Protein AF-C5XTA3-F1 (afdb_monomer_lite)

Organism: Sorghum bicolor (NCBI:txid4558)

Radius of gyration: 31.08 Å; chains: 1; bounding box: 64×62×89 Å

Structure (mmCIF, N/CA/C/O backbone):
data_AF-C5XTA3-F1
#
_entry.id   AF-C5XTA3-F1
#
loop_
_atom_site.group_PDB
_atom_site.id
_atom_site.type_symbol
_atom_site.label_atom_id
_atom_site.label_alt_id
_atom_site.label_comp_id
_atom_site.label_asym_id
_atom_site.label_entity_id
_atom_site.label_seq_id
_atom_site.pdbx_PDB_ins_code
_atom_site.Cartn_x
_atom_site.Cartn_y
_atom_site.Cartn_z
_atom_site.occupancy
_atom_site.B_iso_or_equiv
_atom_site.auth_seq_id
_atom_site.auth_comp_id
_atom_site.auth_asym_id
_atom_site.auth_atom_id
_atom_site.pdbx_PDB_model_num
ATOM 1 N N . MET A 1 1 ? 11.316 -12.758 23.879 1.00 45.53 1 MET A N 1
ATOM 2 C CA . MET A 1 1 ? 10.378 -11.972 23.052 1.00 45.53 1 MET A CA 1
ATOM 3 C C . MET A 1 1 ? 11.158 -11.490 21.841 1.00 45.53 1 MET A C 1
ATOM 5 O O . MET A 1 1 ? 12.088 -10.719 22.024 1.00 45.53 1 MET A O 1
ATOM 9 N N . PHE A 1 2 ? 10.892 -12.037 20.654 1.00 36.47 2 PHE A N 1
ATOM 10 C CA . PHE A 1 2 ? 11.588 -11.637 19.428 1.00 36.47 2 PHE A CA 1
ATOM 11 C C . PHE A 1 2 ? 10.936 -10.369 18.879 1.00 36.47 2 PHE A C 1
ATOM 13 O O . PHE A 1 2 ? 9.713 -10.314 18.766 1.00 36.47 2 PHE A O 1
ATOM 20 N N . ILE A 1 3 ? 11.737 -9.354 18.561 1.00 43.62 3 ILE A N 1
ATOM 21 C CA . ILE A 1 3 ? 11.262 -8.173 17.838 1.00 43.62 3 ILE A CA 1
ATOM 22 C C . ILE A 1 3 ? 11.375 -8.519 16.354 1.00 43.62 3 ILE A C 1
ATOM 24 O O . ILE A 1 3 ? 12.448 -8.419 15.765 1.00 43.62 3 ILE A O 1
ATOM 28 N N . LEU A 1 4 ? 10.278 -8.996 15.768 1.00 51.94 4 LEU A N 1
ATOM 29 C CA . LEU A 1 4 ? 10.163 -9.123 14.320 1.00 51.94 4 LEU A CA 1
ATOM 30 C C . LEU A 1 4 ? 9.894 -7.722 13.776 1.00 51.94 4 LEU A C 1
ATOM 32 O O . LEU A 1 4 ? 8.769 -7.232 13.846 1.00 51.94 4 LEU A O 1
ATOM 36 N N . ARG A 1 5 ? 10.932 -7.051 13.272 1.00 59.12 5 ARG A N 1
ATOM 37 C CA . ARG A 1 5 ? 10.724 -5.881 12.419 1.00 59.12 5 ARG A CA 1
ATOM 38 C C . ARG A 1 5 ? 10.168 -6.415 11.102 1.00 59.12 5 ARG A C 1
ATOM 40 O O . ARG A 1 5 ? 10.913 -6.980 10.306 1.00 59.12 5 ARG A O 1
ATOM 47 N N . LEU A 1 6 ? 8.851 -6.342 10.939 1.00 69.62 6 LEU A N 1
ATOM 48 C CA . LEU A 1 6 ? 8.202 -6.735 9.695 1.00 69.62 6 LEU A CA 1
ATOM 49 C C . LEU A 1 6 ? 8.644 -5.748 8.613 1.00 69.62 6 LEU A C 1
ATOM 51 O O . LEU A 1 6 ? 8.506 -4.540 8.776 1.00 69.62 6 LEU A O 1
ATOM 55 N N . SER A 1 7 ? 9.244 -6.275 7.552 1.00 83.31 7 SER A N 1
ATOM 56 C CA . SER A 1 7 ? 9.557 -5.514 6.345 1.00 83.31 7 SER A CA 1
ATOM 57 C C . SER A 1 7 ? 8.244 -5.128 5.663 1.00 83.31 7 SER A C 1
ATOM 59 O O . SER A 1 7 ? 7.376 -5.987 5.468 1.00 83.31 7 SER A O 1
ATOM 61 N N . TYR A 1 8 ? 8.096 -3.862 5.279 1.00 87.25 8 TYR A N 1
ATOM 62 C CA . TYR A 1 8 ? 6.957 -3.387 4.499 1.00 87.25 8 TYR A CA 1
ATOM 63 C C . TYR A 1 8 ? 6.871 -4.114 3.164 1.00 87.25 8 TYR A C 1
ATOM 65 O O . TYR A 1 8 ? 5.770 -4.392 2.706 1.00 87.25 8 TYR A O 1
ATOM 73 N N . LEU A 1 9 ? 7.998 -4.520 2.578 1.00 89.38 9 LEU A N 1
ATOM 74 C CA . LEU A 1 9 ? 7.993 -5.354 1.378 1.00 89.38 9 LEU A CA 1
ATOM 75 C C . LEU A 1 9 ? 7.303 -6.706 1.636 1.00 89.38 9 LEU A C 1
ATOM 77 O O . LEU A 1 9 ? 6.449 -7.142 0.866 1.00 89.38 9 LEU A O 1
ATOM 81 N N . SER A 1 10 ? 7.618 -7.349 2.763 1.00 88.94 10 SER A N 1
ATOM 82 C CA . SER A 1 10 ? 6.975 -8.612 3.161 1.00 88.94 10 SER A CA 1
ATOM 83 C C . SER A 1 10 ? 5.481 -8.423 3.440 1.00 88.94 10 SER A C 1
ATOM 85 O O . SER A 1 10 ? 4.652 -9.230 3.010 1.00 88.94 10 SER A O 1
ATOM 87 N N . THR A 1 11 ? 5.125 -7.333 4.122 1.00 89.88 11 THR A N 1
ATOM 88 C CA . THR A 1 11 ? 3.730 -6.954 4.372 1.00 89.88 11 THR A CA 1
ATOM 89 C C . THR A 1 11 ? 2.986 -6.692 3.065 1.00 89.88 11 THR A C 1
ATOM 91 O O . THR A 1 11 ?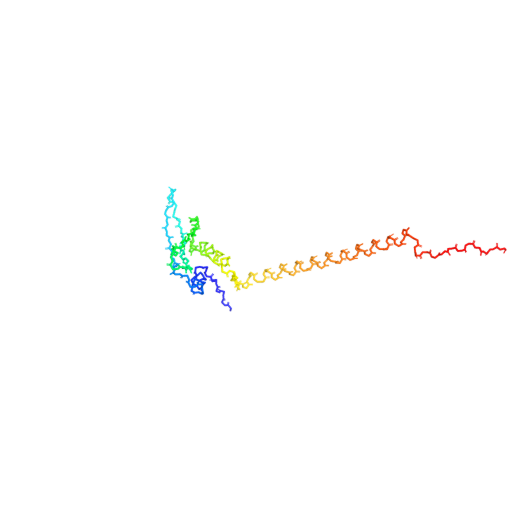 1.862 -7.166 2.903 1.00 89.88 11 THR A O 1
ATOM 94 N N . LEU A 1 12 ? 3.613 -6.015 2.101 1.00 92.94 12 LEU A N 1
ATOM 95 C CA . LEU A 1 12 ? 3.026 -5.726 0.799 1.00 92.94 12 LEU A CA 1
ATOM 96 C C . LEU A 1 12 ? 2.688 -7.015 0.050 1.00 92.94 12 LEU A C 1
ATOM 98 O O . LEU A 1 12 ? 1.577 -7.125 -0.458 1.00 92.94 12 LEU A O 1
ATOM 102 N N . TYR A 1 13 ? 3.576 -8.013 0.027 1.00 93.06 13 TYR A N 1
ATOM 103 C CA . TYR A 1 13 ? 3.263 -9.301 -0.603 1.00 93.06 13 TYR A CA 1
ATOM 104 C C . TYR A 1 13 ? 2.067 -10.001 0.059 1.00 93.06 13 TYR A C 1
ATOM 106 O O . TYR A 1 13 ? 1.208 -10.553 -0.632 1.00 93.06 13 TYR A O 1
ATOM 114 N N . ALA A 1 14 ? 1.960 -9.943 1.389 1.00 91.44 14 ALA A N 1
ATOM 115 C CA . ALA A 1 14 ? 0.814 -10.504 2.104 1.00 91.44 14 ALA A CA 1
ATOM 116 C C . ALA A 1 14 ? -0.496 -9.762 1.779 1.00 91.44 14 ALA A C 1
ATOM 118 O O . ALA A 1 14 ? -1.547 -10.389 1.616 1.00 91.44 14 ALA A O 1
ATOM 119 N N . VAL A 1 15 ? -0.437 -8.435 1.663 1.00 91.44 15 VAL A N 1
ATOM 120 C CA . VAL A 1 15 ? -1.569 -7.592 1.258 1.00 91.44 15 VAL A CA 1
ATOM 121 C C . VAL A 1 15 ? -1.971 -7.888 -0.179 1.00 91.44 15 VAL A C 1
ATOM 123 O O . VAL A 1 15 ? -3.145 -8.125 -0.444 1.00 91.44 15 VAL A O 1
ATOM 126 N N . ALA A 1 16 ? -1.004 -7.933 -1.091 1.00 93.81 16 ALA A N 1
ATOM 127 C CA . ALA A 1 16 ? -1.215 -8.214 -2.501 1.00 93.81 16 ALA A CA 1
ATOM 128 C C . ALA A 1 16 ? -1.913 -9.561 -2.705 1.00 93.81 16 ALA A C 1
ATOM 130 O O . ALA A 1 16 ? -2.895 -9.643 -3.441 1.00 93.81 16 ALA A O 1
ATOM 131 N N . TYR A 1 17 ? -1.480 -10.586 -1.966 1.00 93.19 17 TYR A N 1
ATOM 132 C CA . TYR A 1 17 ? -2.132 -11.891 -1.956 1.00 93.19 17 TYR A CA 1
ATOM 133 C C . TYR A 1 17 ? -3.599 -11.813 -1.500 1.00 93.19 17 TYR A C 1
ATOM 135 O O . TYR A 1 17 ? -4.475 -12.387 -2.146 1.00 93.19 17 TYR A O 1
ATOM 143 N N . ARG A 1 18 ? -3.894 -11.074 -0.420 1.00 92.06 18 ARG A N 1
ATOM 144 C CA . ARG A 1 18 ? -5.267 -10.917 0.105 1.00 92.06 18 ARG A CA 1
ATOM 145 C C . ARG A 1 18 ? -6.175 -10.085 -0.796 1.00 92.06 18 ARG A C 1
ATOM 147 O O . ARG A 1 18 ? -7.365 -10.365 -0.880 1.00 92.06 18 ARG A O 1
ATOM 154 N N . CYS A 1 19 ? -5.625 -9.067 -1.445 1.00 91.19 19 CYS A N 1
ATOM 155 C CA . CYS A 1 19 ? -6.343 -8.200 -2.375 1.00 91.19 19 CYS A CA 1
ATOM 156 C C . CYS A 1 19 ? -6.400 -8.779 -3.798 1.00 91.19 19 CYS A C 1
ATOM 158 O O . CYS A 1 19 ? -6.920 -8.117 -4.692 1.00 91.19 19 CYS A O 1
ATOM 160 N N . HIS A 1 20 ? -5.870 -9.991 -4.014 1.00 93.00 20 HIS A N 1
ATOM 161 C CA . HIS A 1 20 ? -5.778 -10.645 -5.321 1.00 93.00 20 HIS A CA 1
ATOM 162 C C . HIS A 1 20 ? -5.104 -9.778 -6.392 1.00 93.00 20 HIS A C 1
ATOM 164 O O . HIS A 1 20 ? -5.511 -9.797 -7.550 1.00 93.00 20 HIS A O 1
ATOM 170 N N . ILE A 1 21 ? -4.083 -9.013 -6.002 1.00 94.50 21 ILE A N 1
ATOM 171 C CA . ILE A 1 21 ? -3.324 -8.136 -6.895 1.00 94.50 21 ILE A CA 1
ATOM 172 C C . ILE A 1 21 ? -2.563 -9.002 -7.916 1.00 94.50 21 ILE A C 1
ATOM 174 O O . ILE A 1 21 ? -1.739 -9.820 -7.501 1.00 94.50 21 ILE A O 1
ATOM 178 N N . PRO A 1 22 ? -2.822 -8.848 -9.231 1.00 93.12 22 PRO A N 1
ATOM 179 C CA . PRO A 1 22 ? -2.192 -9.659 -10.274 1.00 93.12 22 PRO A CA 1
ATOM 180 C C . PRO A 1 22 ? -0.668 -9.561 -10.337 1.00 93.12 22 PRO A C 1
ATOM 182 O O . PRO A 1 22 ? -0.006 -10.555 -10.630 1.00 93.12 22 PRO A O 1
ATOM 185 N N . LEU A 1 23 ? -0.115 -8.373 -10.081 1.00 94.75 23 LEU A N 1
ATOM 186 C CA . LEU A 1 23 ? 1.317 -8.114 -10.190 1.00 94.75 23 LEU A CA 1
ATOM 187 C C . LEU A 1 23 ? 1.792 -7.226 -9.047 1.00 94.75 23 LEU A C 1
ATOM 189 O O . LEU A 1 23 ? 1.210 -6.174 -8.789 1.00 94.75 23 LEU A O 1
ATOM 193 N N . VAL A 1 24 ? 2.891 -7.647 -8.428 1.00 96.12 24 VAL A N 1
ATOM 194 C CA . VAL A 1 24 ? 3.775 -6.801 -7.629 1.00 96.12 24 VAL A CA 1
ATOM 195 C C . VAL A 1 24 ? 5.192 -7.087 -8.107 1.00 96.12 24 VAL A C 1
ATOM 197 O O . VAL A 1 24 ? 5.680 -8.207 -7.941 1.00 96.12 24 VAL A O 1
ATOM 200 N N . SER A 1 25 ? 5.828 -6.103 -8.731 1.00 94.88 25 SER A N 1
ATOM 201 C CA . SER A 1 25 ? 7.196 -6.180 -9.245 1.00 94.88 25 SER A CA 1
ATOM 202 C C . SER A 1 25 ? 8.069 -5.135 -8.568 1.00 94.88 25 SER A C 1
ATOM 204 O O . SER A 1 25 ? 7.643 -4.016 -8.294 1.00 94.88 25 SER A O 1
ATOM 206 N N . ILE A 1 26 ? 9.313 -5.517 -8.302 1.00 94.00 26 ILE A N 1
ATOM 207 C CA . ILE A 1 26 ? 10.368 -4.585 -7.919 1.00 94.00 26 ILE A CA 1
ATOM 208 C C . ILE A 1 26 ? 10.963 -4.025 -9.208 1.00 94.00 26 ILE A C 1
ATOM 210 O O . ILE A 1 26 ? 11.222 -4.789 -10.143 1.00 94.00 26 ILE A O 1
ATOM 214 N N . VAL A 1 27 ? 11.147 -2.711 -9.260 1.00 93.12 27 VAL A N 1
ATOM 215 C CA . VAL A 1 27 ? 11.627 -2.002 -10.446 1.00 93.12 27 VAL A CA 1
ATOM 216 C C . VAL A 1 27 ? 12.736 -1.048 -10.036 1.00 93.12 27 VAL A C 1
ATOM 218 O O . VAL A 1 27 ? 12.613 -0.361 -9.028 1.00 93.12 27 VAL A O 1
ATOM 221 N N . ASP A 1 28 ? 13.784 -0.990 -10.848 1.00 91.44 28 ASP A N 1
ATOM 222 C CA . ASP A 1 28 ? 14.864 -0.021 -10.718 1.00 91.44 28 ASP A CA 1
ATOM 223 C C . ASP A 1 28 ? 14.898 0.863 -11.963 1.00 91.44 28 ASP A C 1
ATOM 2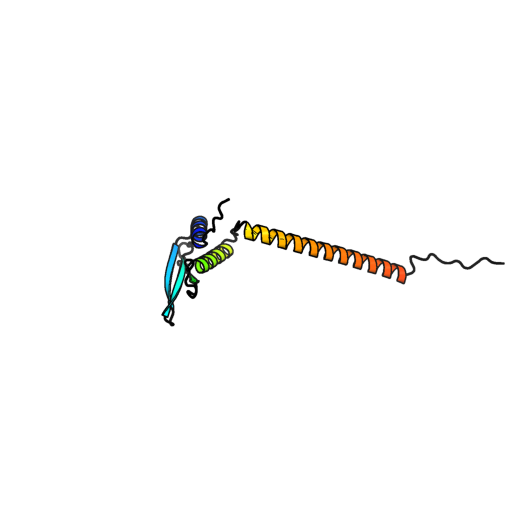25 O O . ASP A 1 28 ? 14.821 0.366 -13.091 1.00 91.44 28 ASP A O 1
ATOM 229 N N . GLU A 1 29 ? 15.027 2.171 -11.767 1.00 90.56 29 GLU A N 1
ATOM 230 C CA . GLU A 1 29 ? 15.111 3.147 -12.853 1.00 90.56 29 GLU A CA 1
ATOM 231 C C . GLU A 1 29 ? 16.175 4.198 -12.535 1.00 90.56 29 GLU A C 1
ATOM 233 O O . GLU A 1 29 ? 16.367 4.571 -11.385 1.00 90.56 29 GLU A O 1
ATOM 238 N N . PHE A 1 30 ? 16.895 4.682 -13.546 1.00 88.00 30 PHE A N 1
ATOM 239 C CA . PHE A 1 30 ? 17.795 5.820 -13.371 1.00 88.00 30 PHE A CA 1
ATOM 240 C C . PHE A 1 30 ? 17.046 7.110 -13.684 1.00 88.00 30 PHE A C 1
ATOM 242 O O . PHE A 1 30 ? 16.526 7.263 -14.788 1.00 88.00 30 PHE A O 1
ATOM 249 N N . ASP A 1 31 ? 17.035 8.047 -12.739 1.00 86.06 31 ASP A N 1
ATOM 250 C CA . ASP A 1 31 ? 16.532 9.395 -12.993 1.00 86.06 31 ASP A CA 1
ATOM 251 C C . ASP A 1 31 ? 17.481 10.168 -13.928 1.00 86.06 31 ASP A C 1
ATOM 253 O O . ASP A 1 31 ? 18.635 9.789 -14.148 1.00 86.06 31 ASP A O 1
ATOM 257 N N . HIS A 1 32 ? 17.010 11.298 -14.447 1.00 85.56 32 HIS A N 1
ATOM 258 C CA . HIS A 1 32 ? 17.724 12.184 -15.367 1.00 85.56 32 HIS A CA 1
ATOM 259 C C . HIS A 1 32 ? 19.078 12.654 -14.815 1.00 85.56 32 HIS A C 1
ATOM 261 O O . HIS A 1 32 ? 20.024 12.842 -15.580 1.00 85.56 32 HIS A O 1
ATOM 267 N N . ASP A 1 33 ? 19.184 12.782 -13.491 1.00 86.62 33 ASP A N 1
ATOM 268 C CA . ASP A 1 33 ? 20.407 13.173 -12.784 1.00 86.62 33 ASP A CA 1
ATOM 269 C C . ASP A 1 33 ? 21.376 11.993 -12.547 1.00 86.62 33 ASP A C 1
ATOM 271 O O . ASP A 1 33 ? 22.406 12.144 -11.890 1.00 86.62 33 ASP A O 1
ATOM 275 N N . GLY A 1 34 ? 21.056 10.798 -13.057 1.00 83.75 34 GLY A N 1
ATOM 276 C CA . GLY A 1 34 ? 21.842 9.574 -12.877 1.00 83.75 34 GLY A CA 1
ATOM 277 C C . GLY A 1 34 ? 21.663 8.910 -11.509 1.00 83.75 34 GLY A C 1
ATOM 278 O O . GLY A 1 34 ? 22.386 7.967 -11.187 1.00 83.75 34 GLY A O 1
ATOM 279 N N . THR A 1 35 ? 20.711 9.384 -10.701 1.00 85.50 35 THR A N 1
ATOM 280 C CA . THR A 1 35 ? 20.375 8.774 -9.410 1.00 85.50 35 THR A CA 1
ATOM 281 C C . THR A 1 35 ? 19.578 7.496 -9.644 1.00 85.50 35 THR A C 1
ATOM 283 O O . THR A 1 35 ? 18.592 7.512 -10.377 1.00 85.50 35 THR A O 1
ATOM 286 N N . LEU A 1 36 ? 19.990 6.393 -9.016 1.00 85.88 36 LEU A N 1
ATOM 287 C CA . LEU A 1 36 ? 19.231 5.146 -9.041 1.00 85.88 36 LEU A CA 1
ATOM 288 C C . LEU A 1 36 ? 17.990 5.279 -8.147 1.00 85.88 36 LEU A C 1
ATOM 290 O O . LEU A 1 36 ? 18.093 5.593 -6.958 1.00 85.88 36 LEU A O 1
ATOM 294 N N . LEU A 1 37 ? 16.822 5.062 -8.738 1.00 88.06 37 LEU A N 1
ATOM 295 C CA . LEU A 1 37 ? 15.528 5.006 -8.079 1.00 88.06 37 LEU A CA 1
ATOM 296 C C . LEU A 1 37 ? 15.122 3.551 -7.908 1.00 88.06 37 LEU A C 1
ATOM 298 O O . LEU A 1 37 ? 15.114 2.773 -8.861 1.00 88.06 37 LEU A O 1
ATOM 302 N N . HIS A 1 38 ? 14.733 3.225 -6.685 1.00 90.75 38 HIS A N 1
ATOM 303 C CA . HIS A 1 38 ? 14.213 1.919 -6.322 1.00 90.75 38 HIS A CA 1
ATOM 304 C C . HIS A 1 38 ? 12.704 2.026 -6.187 1.00 90.75 38 HIS A C 1
ATOM 306 O O . HIS A 1 38 ? 12.196 2.956 -5.557 1.00 90.75 38 HIS A O 1
ATOM 312 N N . GLY A 1 39 ? 11.963 1.108 -6.786 1.00 93.56 39 GLY A N 1
ATOM 313 C CA . GLY A 1 39 ? 10.522 1.239 -6.878 1.00 93.56 39 GLY A CA 1
ATOM 314 C C . GLY A 1 39 ? 9.768 -0.069 -6.876 1.00 93.56 39 GLY A C 1
ATOM 315 O O . GLY A 1 39 ? 10.321 -1.168 -6.943 1.00 93.56 39 GLY A O 1
ATOM 316 N N . ILE A 1 40 ? 8.457 0.084 -6.759 1.00 95.56 40 ILE A N 1
ATOM 317 C CA . ILE A 1 40 ? 7.497 -1.005 -6.800 1.00 95.56 40 ILE A CA 1
ATOM 318 C C . ILE A 1 40 ? 6.425 -0.655 -7.813 1.00 95.56 40 ILE A C 1
ATOM 320 O O . ILE A 1 40 ? 5.795 0.402 -7.741 1.00 95.56 40 ILE A O 1
ATOM 324 N N . GLU A 1 41 ? 6.200 -1.580 -8.729 1.00 96.88 41 GLU A N 1
ATOM 325 C CA . GLU A 1 41 ? 5.090 -1.567 -9.663 1.00 96.88 41 GLU A CA 1
ATOM 326 C C . GLU A 1 41 ? 4.016 -2.529 -9.152 1.00 96.88 41 GLU A C 1
ATOM 328 O O . GLU A 1 41 ? 4.297 -3.671 -8.780 1.00 96.88 41 GLU A O 1
ATOM 333 N N . ILE A 1 42 ? 2.768 -2.066 -9.137 1.00 96.81 42 ILE A N 1
ATOM 334 C CA . ILE A 1 42 ? 1.606 -2.921 -8.898 1.00 96.81 42 ILE A CA 1
ATOM 335 C C . ILE A 1 42 ? 0.640 -2.815 -10.069 1.00 96.81 42 ILE A C 1
ATOM 337 O O . ILE A 1 42 ? 0.402 -1.727 -10.593 1.00 96.81 42 ILE A O 1
ATOM 341 N N . GLU A 1 43 ? 0.028 -3.932 -10.440 1.00 96.12 43 GLU A N 1
ATOM 342 C CA . GLU A 1 43 ? -1.090 -3.962 -11.384 1.00 96.12 43 GLU A CA 1
ATOM 343 C C . GLU A 1 43 ? -2.359 -4.330 -10.625 1.00 96.12 43 GLU A C 1
ATOM 345 O O . GLU A 1 43 ? -2.363 -5.305 -9.880 1.00 96.12 43 GLU A O 1
ATOM 350 N N . LEU A 1 44 ? -3.434 -3.557 -10.782 1.00 93.88 44 LEU A N 1
ATOM 351 C CA . LEU A 1 44 ? -4.714 -3.847 -10.138 1.00 93.88 44 LEU A CA 1
ATOM 352 C C . LEU A 1 44 ? -5.530 -4.889 -10.918 1.00 93.88 44 LEU A C 1
ATOM 354 O O . LEU A 1 44 ? -5.450 -4.929 -12.148 1.00 93.88 44 LEU A O 1
ATOM 358 N N . PRO A 1 45 ? -6.403 -5.652 -10.233 1.00 90.81 45 PRO A N 1
ATOM 359 C CA . PRO A 1 45 ? -7.376 -6.508 -10.896 1.00 90.81 45 PRO A CA 1
ATOM 360 C C . PRO A 1 45 ? -8.252 -5.723 -11.882 1.00 90.81 45 PRO A C 1
ATOM 362 O O . PRO A 1 45 ? -8.678 -4.591 -11.607 1.00 90.81 45 PRO A O 1
ATOM 365 N N . LEU A 1 46 ? -8.560 -6.357 -13.013 1.00 89.94 46 LEU A N 1
ATOM 366 C CA . LEU A 1 46 ? -9.573 -5.873 -13.948 1.00 89.94 46 LEU A CA 1
ATOM 367 C C . LEU A 1 46 ? -10.947 -5.969 -13.278 1.00 89.94 46 LEU A C 1
ATOM 369 O O . LEU A 1 46 ? -11.301 -7.021 -12.744 1.00 89.94 46 LEU A O 1
ATOM 373 N N . LEU A 1 47 ? -11.719 -4.880 -13.297 1.00 85.12 47 LEU A N 1
ATOM 374 C CA . LEU A 1 47 ? -13.079 -4.884 -12.747 1.00 85.12 47 LEU A CA 1
ATOM 375 C C . LEU A 1 47 ? -14.091 -5.339 -13.800 1.00 85.12 47 LEU A C 1
ATOM 377 O O . LEU A 1 47 ? -15.083 -5.989 -13.470 1.00 85.12 47 LEU A O 1
ATOM 381 N N . PHE A 1 48 ? -13.815 -5.034 -15.069 1.00 85.06 48 PHE A N 1
ATOM 382 C CA . PHE A 1 48 ? -14.659 -5.391 -16.202 1.00 85.06 48 PHE A CA 1
ATOM 383 C C . PHE A 1 48 ? -13.862 -6.100 -17.301 1.00 85.06 48 PHE A C 1
ATOM 385 O O . PHE A 1 48 ? -12.658 -5.914 -17.448 1.00 85.06 48 PHE A O 1
ATOM 392 N N . HIS A 1 49 ? -14.548 -6.902 -18.120 1.00 75.62 49 HIS A N 1
ATOM 393 C CA . HIS A 1 49 ? -13.915 -7.730 -19.157 1.00 75.62 49 HIS A CA 1
ATOM 394 C C . HIS A 1 49 ? -13.169 -6.909 -20.236 1.00 75.62 49 HIS A C 1
ATOM 396 O O . HIS A 1 49 ? -12.239 -7.416 -20.857 1.00 75.62 49 HIS A O 1
ATOM 402 N N . ASN A 1 50 ? -13.552 -5.643 -20.437 1.00 80.56 50 ASN A N 1
ATOM 403 C CA . ASN A 1 50 ? -12.922 -4.725 -21.392 1.00 80.56 50 ASN A CA 1
ATOM 404 C C . ASN A 1 50 ? -12.070 -3.637 -20.715 1.00 80.56 50 ASN A C 1
ATOM 406 O O . ASN A 1 50 ? -11.705 -2.662 -21.374 1.00 80.56 50 ASN A O 1
ATOM 410 N N . ASP A 1 51 ? -11.775 -3.766 -19.419 1.00 86.19 51 ASP A N 1
ATOM 411 C CA . ASP A 1 51 ? -10.884 -2.819 -18.751 1.00 86.19 51 ASP A CA 1
ATOM 412 C C . ASP A 1 51 ? -9.438 -2.992 -19.217 1.00 86.19 51 ASP A C 1
ATOM 414 O O . ASP A 1 51 ? -8.974 -4.094 -19.520 1.00 86.19 51 ASP A O 1
ATOM 418 N N . MET A 1 52 ? -8.702 -1.883 -19.213 1.00 85.81 52 MET A N 1
ATOM 419 C CA . MET A 1 52 ? -7.252 -1.921 -19.349 1.00 85.81 52 MET A CA 1
ATOM 420 C C . MET A 1 52 ? -6.596 -2.185 -17.986 1.00 85.81 52 MET A C 1
ATOM 422 O O . MET A 1 52 ? -7.075 -1.665 -16.971 1.00 85.81 52 MET A O 1
ATOM 426 N N . PRO A 1 53 ? -5.480 -2.938 -17.944 1.00 87.81 53 PRO A N 1
ATOM 427 C CA . PRO A 1 53 ? -4.706 -3.115 -16.724 1.00 87.81 53 PRO A CA 1
ATOM 428 C C . PRO A 1 53 ? -4.264 -1.763 -16.165 1.00 87.81 53 PRO A C 1
ATOM 430 O O . PRO A 1 53 ? -3.687 -0.938 -16.876 1.00 87.81 53 PRO A O 1
ATOM 433 N N . ARG A 1 54 ? -4.549 -1.525 -14.883 1.00 92.31 54 ARG A N 1
ATOM 434 C CA . ARG A 1 54 ? -4.172 -0.281 -14.204 1.00 92.31 54 ARG A CA 1
ATOM 435 C C . ARG A 1 54 ? -2.908 -0.523 -13.405 1.00 92.31 54 ARG A C 1
ATOM 437 O O . ARG A 1 54 ? -2.950 -1.250 -12.413 1.00 92.31 54 ARG A O 1
ATOM 444 N N . ARG A 1 55 ? -1.815 0.093 -13.846 1.00 94.81 55 ARG A N 1
ATOM 445 C CA . ARG A 1 55 ? -0.503 -0.002 -13.209 1.00 94.81 55 ARG A CA 1
ATOM 446 C C . ARG A 1 55 ? -0.170 1.260 -12.439 1.00 94.81 55 ARG A C 1
ATOM 448 O O . ARG A 1 55 ? -0.440 2.362 -12.913 1.00 94.81 55 ARG A O 1
ATOM 455 N N . PHE A 1 56 ? 0.421 1.077 -11.269 1.00 95.88 56 PHE A N 1
ATOM 456 C CA . PHE A 1 56 ? 0.870 2.153 -10.398 1.00 95.88 56 PHE A CA 1
ATOM 457 C C . PHE A 1 56 ? 2.319 1.907 -10.014 1.00 95.88 56 PHE A C 1
ATOM 459 O O . PHE A 1 56 ? 2.692 0.776 -9.711 1.00 95.88 56 PHE A O 1
ATOM 466 N N . PHE A 1 57 ? 3.103 2.979 -10.018 1.00 95.50 57 PHE A N 1
ATOM 467 C CA . PHE A 1 57 ? 4.520 2.965 -9.685 1.00 95.50 57 PHE A CA 1
ATOM 468 C C . PHE A 1 57 ? 4.744 3.804 -8.434 1.00 95.50 57 PHE A C 1
ATOM 470 O O . PHE A 1 57 ? 4.258 4.934 -8.341 1.00 95.50 57 PHE A O 1
ATOM 477 N N . PHE A 1 58 ? 5.480 3.241 -7.485 1.00 94.75 58 PHE A N 1
ATOM 478 C CA . PHE A 1 58 ? 5.855 3.889 -6.237 1.00 94.75 58 PHE A CA 1
ATOM 479 C C . PHE A 1 58 ? 7.369 3.902 -6.151 1.00 94.75 58 PHE A C 1
ATOM 481 O O . PHE A 1 58 ? 7.989 2.843 -6.179 1.00 94.75 58 PHE A O 1
ATOM 488 N N . TRP A 1 59 ? 7.953 5.089 -6.048 1.00 92.38 59 TRP A N 1
ATOM 489 C CA . TRP A 1 59 ? 9.399 5.268 -6.042 1.00 92.38 59 TRP A CA 1
ATOM 490 C C . TRP A 1 59 ? 9.903 5.657 -4.657 1.00 92.38 59 TRP A C 1
ATOM 492 O O . TRP A 1 59 ? 9.228 6.342 -3.884 1.00 92.38 59 TRP A O 1
ATOM 502 N N . SER A 1 60 ? 11.121 5.224 -4.374 1.00 88.38 60 SER A N 1
ATOM 503 C CA . SER A 1 60 ? 11.940 5.592 -3.231 1.00 88.38 60 SER A CA 1
ATOM 504 C C . SER A 1 60 ? 13.140 6.385 -3.747 1.00 88.38 60 SER A C 1
ATOM 506 O O . SER A 1 60 ? 13.850 5.953 -4.658 1.00 88.38 60 SER A O 1
ATOM 508 N N . SER A 1 61 ? 13.351 7.582 -3.196 1.00 72.62 61 SER A N 1
ATOM 509 C CA . SER A 1 61 ? 14.519 8.397 -3.524 1.00 72.62 61 SER A CA 1
ATOM 510 C C . SER A 1 61 ? 15.749 7.801 -2.836 1.00 72.62 61 SER A C 1
ATOM 512 O O . SER A 1 61 ? 15.905 7.939 -1.619 1.00 72.62 61 SER A O 1
ATOM 514 N N . GLY A 1 62 ? 16.615 7.148 -3.615 1.00 63.38 62 GLY A N 1
ATOM 515 C CA . GLY A 1 62 ? 17.829 6.455 -3.172 1.00 63.38 62 GLY A CA 1
ATOM 516 C C . GLY A 1 62 ? 18.934 7.378 -2.646 1.00 63.38 62 GLY A C 1
ATOM 517 O O . GLY A 1 62 ? 20.034 7.406 -3.183 1.00 63.38 62 GLY A O 1
ATOM 518 N N . GLN A 1 63 ? 18.665 8.152 -1.592 1.00 59.53 63 GLN A N 1
ATOM 519 C CA . GLN A 1 63 ? 19.696 8.922 -0.878 1.00 59.53 63 GLN A CA 1
ATOM 520 C C . GLN A 1 63 ? 20.263 8.169 0.334 1.00 59.53 63 GLN A C 1
ATOM 522 O O . GLN A 1 63 ? 21.282 8.567 0.897 1.00 59.53 63 GLN A O 1
ATOM 527 N N . SER A 1 64 ? 19.617 7.079 0.756 1.00 53.09 64 SER A N 1
ATOM 528 C CA . SER A 1 64 ? 20.012 6.316 1.938 1.00 53.09 64 SER A CA 1
ATOM 529 C C . SER A 1 64 ? 20.831 5.093 1.535 1.00 53.09 64 SER A C 1
ATOM 531 O O . SER A 1 64 ? 20.293 4.152 0.965 1.00 53.09 64 SER A O 1
ATOM 533 N N . MET A 1 65 ? 22.126 5.089 1.869 1.00 53.25 65 MET A N 1
ATOM 534 C CA . MET A 1 65 ? 23.033 3.937 1.735 1.00 53.25 65 MET A CA 1
ATOM 535 C C . MET A 1 65 ? 22.673 2.792 2.704 1.00 53.25 65 MET A C 1
ATOM 537 O O . MET A 1 65 ? 23.485 2.400 3.547 1.00 53.25 65 MET A O 1
ATOM 541 N N . SER A 1 66 ? 21.444 2.277 2.669 1.00 55.34 66 SER A N 1
ATOM 542 C CA . SER A 1 66 ? 21.002 1.235 3.599 1.00 55.34 66 SER A CA 1
ATOM 543 C C . SER A 1 66 ? 20.091 0.205 2.939 1.00 55.34 66 SER A C 1
ATOM 545 O O . SER A 1 66 ? 19.376 0.518 2.001 1.00 55.34 66 SER A O 1
ATOM 547 N N . ALA A 1 67 ? 20.069 -1.004 3.508 1.00 61.16 67 ALA A N 1
ATOM 548 C CA . ALA A 1 67 ? 19.348 -2.204 3.065 1.00 61.16 67 ALA A CA 1
ATOM 549 C C . ALA A 1 67 ? 17.798 -2.112 3.038 1.00 61.16 67 ALA A C 1
ATOM 551 O O . ALA A 1 67 ? 17.119 -3.131 3.151 1.00 61.16 67 ALA A O 1
ATOM 552 N N . TYR A 1 68 ? 17.234 -0.909 2.933 1.00 72.19 68 TYR A N 1
ATOM 553 C CA . TYR A 1 68 ? 15.802 -0.606 3.004 1.00 72.19 68 TYR A CA 1
ATOM 554 C C . TYR A 1 68 ? 15.319 0.204 1.787 1.00 72.19 68 TYR A C 1
ATOM 556 O O . TYR A 1 68 ? 14.324 0.914 1.869 1.00 72.19 68 TYR A O 1
ATOM 564 N N . GLU A 1 69 ? 16.020 0.106 0.657 1.00 81.06 69 GLU A N 1
ATOM 565 C CA . GLU A 1 69 ? 15.785 0.902 -0.557 1.00 81.06 69 GLU A CA 1
ATOM 566 C C . GLU A 1 69 ? 14.346 0.813 -1.091 1.00 81.06 69 GLU A C 1
ATOM 568 O O . GLU A 1 69 ? 13.804 1.813 -1.550 1.00 81.06 69 GLU A O 1
ATOM 573 N N . TYR A 1 70 ? 13.689 -0.342 -0.954 1.00 87.75 70 TYR A N 1
ATOM 574 C CA . TYR A 1 70 ? 12.310 -0.562 -1.416 1.00 87.75 70 TYR A CA 1
ATOM 575 C C . TYR A 1 70 ? 11.251 -0.386 -0.325 1.00 87.75 70 TYR A C 1
ATOM 577 O O . TYR A 1 70 ? 10.058 -0.461 -0.612 1.00 87.75 70 TYR A O 1
ATOM 585 N N . GLU A 1 71 ? 11.651 -0.191 0.932 1.00 88.44 71 GLU A N 1
ATOM 586 C CA . GLU A 1 71 ? 10.716 -0.166 2.063 1.00 88.44 71 GLU A CA 1
ATOM 587 C C . GLU A 1 71 ? 9.776 1.041 1.991 1.00 88.44 71 GLU A C 1
ATOM 589 O O . GLU A 1 71 ? 8.576 0.897 2.218 1.00 88.44 71 GLU A O 1
ATOM 594 N N . ASP A 1 72 ? 10.291 2.205 1.590 1.00 88.81 72 ASP A N 1
ATOM 595 C CA . ASP A 1 72 ? 9.478 3.414 1.430 1.00 88.81 72 ASP A CA 1
ATOM 596 C C . ASP A 1 72 ? 8.512 3.296 0.243 1.00 88.81 72 ASP A C 1
ATOM 598 O O . ASP A 1 72 ? 7.355 3.712 0.333 1.00 88.81 72 ASP A O 1
ATOM 602 N N . ALA A 1 73 ? 8.948 2.680 -0.860 1.00 92.62 73 ALA A N 1
ATOM 603 C CA . ALA A 1 73 ? 8.075 2.369 -1.991 1.00 92.62 73 ALA A CA 1
ATOM 604 C C . ALA A 1 73 ? 6.983 1.357 -1.591 1.00 92.62 73 ALA A C 1
ATOM 606 O O . ALA A 1 73 ? 5.815 1.516 -1.955 1.00 92.62 73 ALA A O 1
ATOM 607 N N . ALA A 1 74 ? 7.332 0.354 -0.778 1.00 92.62 74 ALA A N 1
ATOM 608 C CA . ALA A 1 74 ? 6.389 -0.638 -0.264 1.00 92.62 74 ALA A CA 1
ATOM 609 C C . ALA A 1 74 ? 5.353 -0.018 0.666 1.00 92.62 74 ALA A C 1
ATOM 611 O O . ALA A 1 74 ? 4.166 -0.322 0.544 1.00 92.62 74 ALA A O 1
ATOM 612 N N . LEU A 1 75 ? 5.775 0.881 1.553 1.00 91.19 75 LEU A N 1
ATOM 613 C CA . LEU A 1 75 ? 4.869 1.601 2.437 1.00 91.19 75 LEU A CA 1
ATOM 614 C C . LEU A 1 75 ? 3.875 2.462 1.644 1.00 91.19 75 LEU A C 1
ATOM 616 O O . LEU A 1 75 ? 2.680 2.449 1.946 1.00 91.19 75 LEU A O 1
ATOM 620 N N . GLN A 1 76 ? 4.338 3.159 0.601 1.00 93.12 76 GLN A N 1
ATOM 621 C CA . GLN A 1 76 ? 3.462 3.929 -0.288 1.00 93.12 76 GLN A CA 1
ATOM 622 C C . GLN A 1 76 ? 2.442 3.032 -1.006 1.00 93.12 76 GLN A C 1
ATOM 624 O O . GLN A 1 76 ? 1.248 3.344 -1.016 1.00 93.12 76 GLN A O 1
ATOM 629 N N . ALA A 1 77 ? 2.883 1.889 -1.541 1.00 95.00 77 ALA A N 1
ATOM 630 C CA . ALA A 1 77 ? 2.002 0.922 -2.192 1.00 95.00 77 ALA A CA 1
ATOM 631 C C . ALA A 1 77 ? 0.963 0.338 -1.217 1.00 95.00 77 ALA A C 1
ATOM 633 O O . ALA A 1 77 ? -0.219 0.224 -1.552 1.00 95.00 77 ALA A O 1
ATOM 634 N N . ILE A 1 78 ? 1.375 0.015 0.012 1.00 93.62 78 ILE A N 1
ATOM 635 C CA . ILE A 1 78 ? 0.478 -0.445 1.07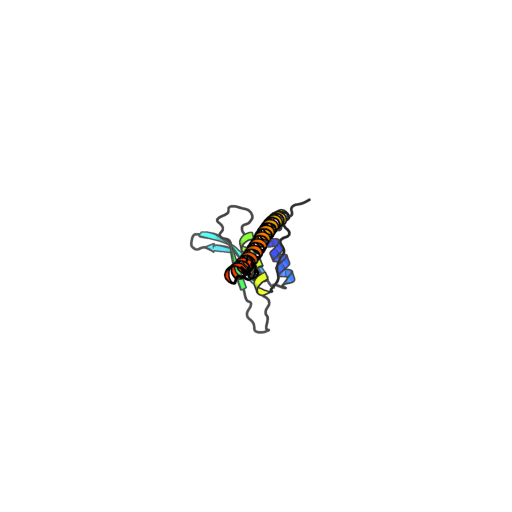9 1.00 93.62 78 ILE A CA 1
ATOM 636 C C . ILE A 1 78 ? -0.572 0.621 1.398 1.00 93.62 78 ILE A C 1
ATOM 638 O O . ILE A 1 78 ? -1.763 0.309 1.411 1.00 93.62 78 ILE A O 1
ATOM 642 N N . ALA A 1 79 ? -0.157 1.871 1.622 1.00 92.19 79 ALA A N 1
ATOM 643 C CA . ALA A 1 79 ? -1.072 2.964 1.944 1.00 92.19 79 ALA A CA 1
ATOM 644 C C . ALA A 1 79 ? -2.092 3.195 0.817 1.00 92.19 79 ALA A C 1
ATOM 646 O O . ALA A 1 79 ? -3.289 3.358 1.079 1.00 92.19 79 ALA A O 1
ATOM 647 N N . PHE A 1 80 ? -1.639 3.126 -0.438 1.00 94.81 80 PHE A N 1
ATOM 648 C CA . PHE A 1 80 ? -2.514 3.164 -1.604 1.00 94.81 80 PHE A CA 1
ATOM 649 C C . PHE A 1 80 ? -3.552 2.033 -1.571 1.00 94.81 80 PHE A C 1
ATOM 651 O O . PHE A 1 80 ? -4.752 2.306 -1.638 1.00 94.81 80 PHE A O 1
ATOM 658 N N . LEU A 1 81 ? -3.129 0.778 -1.388 1.00 93.88 81 LEU A N 1
ATOM 659 C CA . LEU A 1 81 ? -4.044 -0.368 -1.324 1.00 93.88 81 LEU A CA 1
ATOM 660 C C . LEU A 1 81 ? -5.026 -0.275 -0.147 1.00 93.88 81 LEU A C 1
ATOM 662 O O . LEU A 1 81 ? -6.208 -0.573 -0.318 1.00 93.88 81 LEU A O 1
ATOM 666 N N . GLN A 1 82 ? -4.577 0.191 1.019 1.00 93.19 82 GLN A N 1
ATOM 667 C CA . GLN A 1 82 ? -5.440 0.438 2.176 1.00 93.19 82 GLN A CA 1
ATOM 668 C C . GLN A 1 82 ? -6.542 1.451 1.852 1.00 93.19 82 GLN A C 1
ATOM 670 O O . GLN A 1 82 ? -7.710 1.202 2.152 1.00 93.19 82 GLN A O 1
ATOM 675 N N . SER A 1 83 ? -6.188 2.564 1.200 1.00 92.44 83 SER A N 1
ATOM 676 C CA . SER A 1 83 ? -7.161 3.580 0.779 1.00 92.44 83 SER A CA 1
ATOM 677 C C . SER A 1 83 ? -8.128 3.074 -0.294 1.00 92.44 83 SER A C 1
ATOM 679 O O . SER A 1 83 ? -9.311 3.402 -0.252 1.00 92.44 83 SER A O 1
ATOM 681 N N . LEU A 1 84 ? -7.646 2.241 -1.221 1.00 92.50 84 LEU A N 1
ATOM 682 C CA . LEU A 1 84 ? -8.438 1.723 -2.332 1.00 92.50 84 LEU A CA 1
ATOM 683 C C . LEU A 1 84 ? -9.461 0.672 -1.878 1.00 92.50 84 LEU A C 1
ATOM 685 O O . LEU A 1 84 ? -10.606 0.695 -2.324 1.00 92.50 84 LEU A O 1
ATOM 689 N N . TYR A 1 85 ? -9.053 -0.251 -1.005 1.00 89.69 85 TYR A N 1
ATOM 690 C CA . TYR A 1 85 ? -9.891 -1.367 -0.550 1.00 89.69 85 TYR A CA 1
ATOM 691 C C . TYR A 1 85 ? -10.555 -1.123 0.815 1.00 89.69 85 TYR A C 1
ATOM 693 O O . TYR A 1 85 ? -11.359 -1.942 1.254 1.00 89.69 85 TYR A O 1
ATOM 701 N N . GLY A 1 86 ? -10.232 -0.022 1.499 1.00 90.31 86 GLY A N 1
ATOM 702 C CA . GLY A 1 86 ? -10.855 0.360 2.767 1.00 90.31 86 GLY A CA 1
ATOM 703 C C . GLY A 1 86 ? -10.470 -0.527 3.956 1.00 90.31 86 GLY A C 1
ATOM 704 O O . GLY A 1 86 ? -11.300 -0.755 4.835 1.00 90.31 86 GLY A O 1
ATOM 705 N N . PHE A 1 87 ? -9.236 -1.039 3.998 1.00 87.69 87 PHE A N 1
ATOM 706 C CA . PHE A 1 87 ? -8.723 -1.811 5.138 1.00 87.69 87 PHE A CA 1
ATOM 707 C C . PHE A 1 87 ? -7.564 -1.097 5.838 1.00 87.69 87 PHE A C 1
ATOM 709 O O . PHE A 1 87 ? -6.879 -0.256 5.257 1.00 87.69 87 PHE A O 1
ATOM 716 N N . THR A 1 88 ? -7.304 -1.490 7.086 1.00 84.38 88 THR A N 1
ATOM 717 C CA . THR A 1 88 ? -6.161 -0.996 7.860 1.00 84.38 88 THR A CA 1
ATOM 718 C C . THR A 1 88 ? -5.258 -2.139 8.285 1.00 84.38 88 THR A C 1
ATOM 720 O O . THR A 1 88 ? -5.732 -3.133 8.835 1.00 84.38 88 THR A O 1
ATOM 723 N N . ILE A 1 89 ? -3.953 -1.994 8.054 1.00 81.44 89 ILE A N 1
ATOM 724 C CA . ILE A 1 89 ? -2.947 -2.892 8.624 1.00 81.44 89 ILE A CA 1
ATOM 725 C C . ILE A 1 89 ? -2.574 -2.344 9.994 1.00 81.44 89 ILE A C 1
ATOM 727 O O . ILE A 1 89 ? -2.039 -1.246 10.114 1.00 81.44 89 ILE A O 1
ATOM 731 N N . ALA A 1 90 ? -2.894 -3.098 11.039 1.00 71.56 90 ALA A N 1
ATOM 732 C CA . ALA A 1 90 ? -2.425 -2.782 12.375 1.00 71.56 90 ALA A CA 1
ATOM 733 C C . ALA A 1 90 ? -0.974 -3.260 12.503 1.00 71.56 90 ALA A C 1
ATOM 735 O O . ALA A 1 90 ? -0.727 -4.456 12.672 1.00 71.56 90 ALA A O 1
ATOM 736 N N . ASP A 1 91 ? -0.020 -2.333 12.425 1.00 64.62 91 ASP A N 1
ATOM 737 C CA . ASP A 1 91 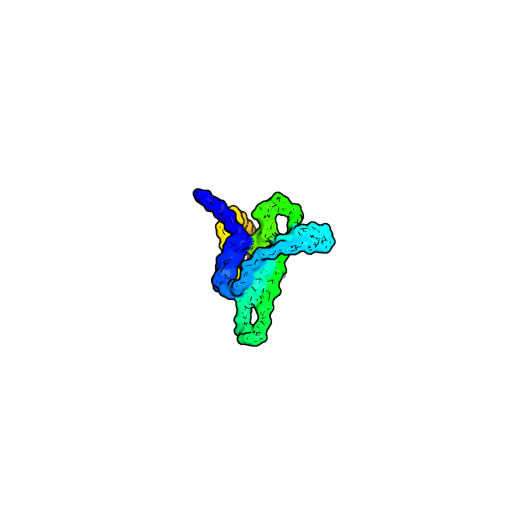? 1.363 -2.624 12.791 1.00 64.62 91 ASP A CA 1
ATOM 738 C C . ASP A 1 91 ? 1.444 -2.790 14.311 1.00 64.62 91 ASP A C 1
ATOM 740 O O . ASP A 1 91 ? 1.532 -1.833 15.084 1.00 64.62 91 ASP A O 1
ATOM 744 N N . TYR A 1 92 ? 1.389 -4.040 14.763 1.00 54.19 92 TYR A N 1
ATOM 745 C CA . TYR A 1 92 ? 1.598 -4.401 16.162 1.00 54.19 92 TYR A CA 1
ATOM 746 C C . TYR A 1 92 ? 3.092 -4.349 16.511 1.00 54.19 92 TYR A C 1
ATOM 748 O O . TYR A 1 92 ? 3.696 -5.348 16.900 1.00 54.19 92 TYR A O 1
ATOM 756 N N . ASN A 1 93 ? 3.714 -3.174 16.398 1.00 62.59 93 ASN A N 1
ATOM 757 C CA . ASN A 1 93 ? 5.011 -2.940 17.020 1.00 62.59 93 ASN A CA 1
ATOM 758 C C . ASN A 1 93 ? 4.793 -2.609 18.503 1.00 62.59 93 ASN A C 1
ATOM 760 O O . ASN A 1 93 ? 4.160 -1.607 18.835 1.00 62.59 93 ASN A O 1
ATOM 764 N N . TYR A 1 94 ? 5.345 -3.427 19.403 1.00 55.59 94 TYR A N 1
ATOM 765 C CA . TYR A 1 94 ? 5.267 -3.210 20.852 1.00 55.59 94 TYR A CA 1
ATOM 766 C C . TYR A 1 94 ? 5.729 -1.803 21.265 1.00 55.59 94 TYR A C 1
ATOM 768 O O . TYR A 1 94 ? 5.096 -1.173 22.109 1.00 55.59 94 TYR A O 1
ATOM 776 N N . GLN A 1 95 ? 6.801 -1.285 20.655 1.00 58.06 95 GLN A N 1
ATOM 777 C CA . GLN A 1 95 ? 7.328 0.044 20.983 1.00 58.06 95 GLN A CA 1
ATOM 778 C C . GLN A 1 95 ? 6.349 1.152 20.585 1.00 58.06 95 GLN A C 1
ATOM 780 O O . GLN A 1 95 ? 6.060 2.036 21.391 1.00 58.06 95 GLN A O 1
ATOM 785 N N . THR A 1 96 ? 5.785 1.067 19.381 1.00 66.00 96 THR A N 1
ATOM 786 C CA . THR A 1 96 ? 4.788 2.021 18.884 1.00 66.00 96 THR A CA 1
ATOM 787 C C . THR A 1 96 ? 3.493 1.939 19.689 1.00 66.00 96 THR A C 1
ATOM 789 O O . THR A 1 96 ? 2.939 2.969 20.056 1.00 66.00 96 THR A O 1
ATOM 792 N N . MET A 1 97 ? 3.045 0.733 20.054 1.00 68.25 97 MET A N 1
ATOM 793 C CA . MET A 1 97 ? 1.861 0.533 20.896 1.00 68.25 97 MET A CA 1
ATOM 794 C C . MET A 1 97 ? 2.052 1.090 22.310 1.00 68.25 97 MET A C 1
ATOM 796 O O . MET A 1 97 ? 1.145 1.726 22.844 1.00 68.25 97 MET A O 1
ATOM 800 N N . ALA A 1 98 ? 3.232 0.911 22.908 1.00 70.62 98 ALA A N 1
ATOM 801 C CA . ALA A 1 98 ? 3.545 1.486 24.214 1.00 70.62 98 ALA A CA 1
ATOM 802 C C . ALA A 1 98 ? 3.564 3.024 24.170 1.00 70.62 98 ALA A C 1
ATOM 804 O O . ALA A 1 98 ? 2.988 3.672 25.043 1.00 70.62 98 ALA A O 1
ATOM 805 N N . GLN A 1 99 ? 4.168 3.617 23.135 1.00 74.19 99 GLN A N 1
ATOM 806 C CA . GLN A 1 99 ? 4.165 5.070 22.930 1.00 74.19 99 GLN A CA 1
ATOM 807 C C . GLN A 1 99 ? 2.753 5.613 22.683 1.00 74.19 99 GLN A C 1
ATOM 809 O O . GLN A 1 99 ? 2.364 6.615 23.282 1.00 74.19 99 GLN A O 1
ATOM 814 N N . TYR A 1 100 ? 1.967 4.925 21.854 1.00 77.25 100 TYR A N 1
ATOM 815 C CA . TYR A 1 100 ? 0.581 5.282 21.571 1.00 77.25 100 TYR A CA 1
ATOM 816 C C . TYR A 1 100 ? -0.285 5.222 22.831 1.00 77.25 100 TYR A C 1
ATOM 818 O O . TYR A 1 100 ? -1.069 6.131 23.089 1.00 77.25 100 TYR A O 1
ATOM 826 N N . HIS A 1 101 ? -0.092 4.202 23.670 1.00 78.81 101 HIS A N 1
ATOM 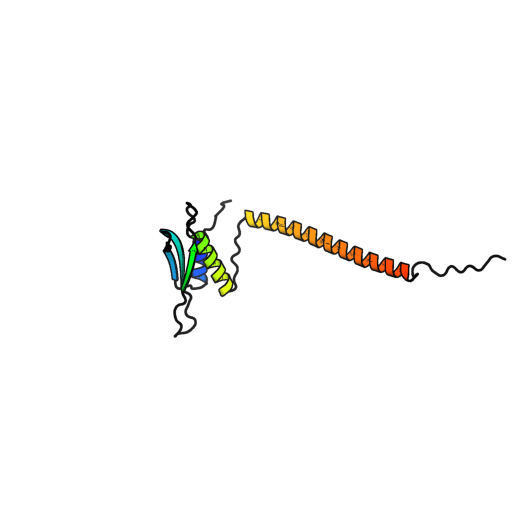827 C CA . HIS A 1 101 ? -0.781 4.085 24.950 1.00 78.81 101 HIS A CA 1
ATOM 828 C C . HIS A 1 101 ? -0.450 5.252 25.895 1.00 78.81 101 HIS A C 1
ATOM 830 O O . HIS A 1 101 ? -1.356 5.815 26.506 1.00 78.81 101 HIS A O 1
ATOM 836 N N . ILE A 1 102 ? 0.821 5.661 25.984 1.00 85.75 102 ILE A N 1
ATOM 837 C CA . ILE A 1 102 ? 1.231 6.827 26.788 1.00 85.75 102 ILE A CA 1
ATOM 838 C C . ILE A 1 102 ? 0.573 8.110 26.259 1.00 85.75 102 ILE A C 1
ATOM 840 O O . ILE A 1 102 ? 0.008 8.879 27.038 1.00 85.75 102 ILE A O 1
ATOM 844 N N . LEU A 1 103 ? 0.598 8.325 24.941 1.00 87.19 103 LEU A N 1
ATOM 845 C CA . LEU A 1 103 ? -0.036 9.482 24.300 1.00 87.19 103 LEU A CA 1
ATOM 846 C C . LEU A 1 103 ? -1.547 9.520 24.542 1.00 87.19 103 LEU A C 1
ATOM 848 O O . LEU A 1 103 ? -2.092 10.565 24.894 1.00 87.19 103 LEU A O 1
ATOM 852 N N . LEU A 1 104 ? -2.225 8.380 24.409 1.00 86.44 104 LEU A N 1
ATOM 853 C CA . LEU A 1 104 ? -3.651 8.275 24.701 1.00 86.44 104 LEU A CA 1
ATOM 854 C C . LEU A 1 104 ? -3.952 8.607 26.161 1.00 86.44 104 LEU A C 1
ATOM 856 O O . LEU A 1 104 ? -4.880 9.366 26.424 1.00 86.44 104 LEU A O 1
ATOM 860 N N . GLN A 1 105 ? -3.165 8.098 27.111 1.00 86.94 105 GLN A N 1
ATOM 861 C CA . GLN A 1 105 ? -3.344 8.426 28.529 1.00 86.94 105 GLN A CA 1
ATOM 862 C C . GLN A 1 105 ? -3.225 9.933 28.796 1.00 86.94 105 GLN A C 1
ATOM 864 O O . GLN A 1 105 ? -4.009 10.479 29.574 1.00 86.94 105 GLN A O 1
ATOM 869 N N . GLN A 1 106 ? -2.289 10.613 28.130 1.00 90.56 106 GLN A N 1
ATOM 870 C CA . GLN A 1 106 ? -2.134 12.067 28.227 1.00 90.56 106 GLN A CA 1
ATOM 871 C C . GLN A 1 106 ? -3.306 12.823 27.588 1.00 90.56 106 GLN A C 1
ATOM 873 O O . GLN A 1 106 ? -3.810 13.786 28.160 1.00 90.56 106 GLN A O 1
ATOM 878 N N . LEU A 1 107 ? -3.784 12.381 26.425 1.00 88.12 107 LEU A N 1
ATOM 879 C CA . LEU A 1 107 ? -4.951 12.977 25.770 1.00 88.12 107 LEU A CA 1
ATOM 880 C C . LEU A 1 107 ? -6.221 12.809 26.608 1.00 88.12 107 LEU A C 1
ATOM 882 O O . LEU A 1 107 ? -6.990 13.758 26.747 1.00 88.12 107 LEU A O 1
ATOM 886 N N . PHE A 1 108 ? -6.426 11.637 27.213 1.00 88.00 108 PHE A N 1
ATOM 887 C CA . PHE A 1 108 ? -7.559 11.400 28.106 1.00 88.00 108 PHE A CA 1
ATOM 888 C C . PHE A 1 108 ? -7.493 12.263 29.366 1.00 88.00 108 PHE A C 1
ATOM 890 O O . PHE A 1 108 ? -8.522 12.795 29.784 1.00 88.00 108 PHE A O 1
ATOM 897 N N . SER A 1 109 ? -6.312 12.438 29.968 1.00 87.75 109 SER A N 1
ATOM 898 C CA . SER A 1 109 ? -6.177 13.298 31.149 1.00 87.75 109 SER A CA 1
ATOM 899 C C . SER A 1 109 ? -6.450 14.767 30.813 1.00 87.75 109 SER A C 1
ATOM 901 O O . SER A 1 109 ? -7.190 15.424 31.547 1.00 87.75 109 SER A O 1
ATOM 903 N N . LEU A 1 110 ? -5.952 15.252 29.671 1.00 87.31 110 LEU A N 1
ATOM 904 C CA . LEU A 1 110 ? -6.225 16.599 29.161 1.00 87.31 110 LEU A CA 1
ATOM 905 C C . LEU A 1 110 ? -7.710 16.806 28.840 1.00 87.31 110 LEU A C 1
ATOM 907 O O . LEU A 1 110 ? -8.295 17.807 29.254 1.00 87.31 110 LEU A O 1
ATOM 911 N N . ALA A 1 111 ? -8.344 15.856 28.150 1.00 87.38 111 ALA A N 1
ATOM 912 C CA . ALA A 1 111 ? -9.767 15.925 27.831 1.00 87.38 111 ALA A CA 1
ATOM 913 C C . ALA A 1 111 ? -10.632 15.949 29.102 1.00 87.38 111 ALA A C 1
ATOM 915 O O . ALA A 1 111 ? -11.581 16.728 29.190 1.00 87.38 111 ALA A O 1
ATOM 916 N N . ASN A 1 112 ? -10.276 15.151 30.113 1.00 88.88 112 ASN A N 1
ATOM 917 C CA . ASN A 1 112 ? -10.981 15.129 31.392 1.00 88.88 112 ASN A CA 1
ATOM 918 C C . ASN A 1 112 ? -10.821 16.454 32.161 1.00 88.88 112 ASN A C 1
ATOM 920 O O . ASN A 1 112 ? -11.798 16.980 32.689 1.00 88.88 112 ASN A O 1
ATOM 924 N N . GLN A 1 113 ? -9.620 17.040 32.176 1.00 87.94 113 GLN A N 1
ATOM 925 C CA . GLN A 1 113 ? -9.397 18.369 32.761 1.00 87.94 113 GLN A CA 1
ATOM 926 C C . GLN A 1 113 ? -10.207 19.451 32.038 1.00 87.94 113 GLN A C 1
ATOM 928 O O . GLN A 1 113 ? -10.857 20.268 32.690 1.00 87.94 113 GLN A O 1
ATOM 933 N N . GLY A 1 114 ? -10.225 19.430 30.702 1.00 85.69 114 GLY A N 1
ATOM 934 C CA . GLY A 1 114 ? -11.036 20.346 29.899 1.00 85.69 114 GLY A CA 1
ATOM 935 C C . GLY A 1 114 ? -12.533 20.213 30.189 1.00 85.69 114 GLY A C 1
ATOM 936 O O . GLY A 1 114 ? -13.213 21.218 30.392 1.00 85.69 114 GLY A O 1
ATOM 937 N N . ALA A 1 115 ? -13.040 18.982 30.294 1.00 87.31 115 ALA A N 1
ATOM 938 C CA . ALA A 1 115 ? -14.434 18.720 30.646 1.00 87.31 115 ALA A CA 1
ATOM 939 C C . ALA A 1 115 ? -14.783 19.229 32.054 1.00 87.31 115 ALA A C 1
ATOM 941 O O . ALA A 1 115 ? -15.827 19.854 32.245 1.00 87.31 115 ALA A O 1
ATOM 942 N N . GLN A 1 116 ? -13.899 19.025 33.036 1.00 83.31 116 GLN A N 1
ATOM 943 C CA . GLN A 1 116 ? -14.092 19.543 34.392 1.00 83.31 116 GLN A CA 1
ATOM 944 C C . GLN A 1 116 ? -14.103 21.073 34.423 1.00 83.31 116 GLN A C 1
ATOM 946 O O . GLN A 1 116 ? -14.975 21.660 35.060 1.00 83.31 116 GLN A O 1
ATOM 951 N N . LEU A 1 117 ? -13.188 21.730 33.705 1.00 85.06 117 LEU A N 1
ATOM 952 C CA . LEU A 1 117 ? -13.159 23.190 33.603 1.00 85.06 117 LEU A CA 1
ATOM 953 C C . LEU A 1 117 ? -14.431 23.746 32.952 1.00 85.06 117 LEU A C 1
ATOM 955 O O . LEU A 1 117 ? -14.984 24.723 33.452 1.00 85.06 117 LEU A O 1
ATOM 959 N N . ALA A 1 118 ? -14.932 23.106 31.892 1.00 82.56 118 ALA A N 1
ATOM 960 C CA . ALA A 1 118 ? -16.186 23.497 31.249 1.00 82.56 118 ALA A CA 1
ATOM 961 C C . ALA A 1 118 ? -17.386 23.374 32.205 1.00 82.56 118 ALA A C 1
ATOM 963 O O . ALA A 1 118 ? -18.217 24.280 32.274 1.00 82.56 118 ALA A O 1
ATOM 964 N N . LEU A 1 119 ? -17.440 22.298 32.997 1.00 79.19 119 LEU A N 1
ATOM 965 C CA . LEU A 1 119 ? -18.468 22.108 34.024 1.00 79.19 119 LEU A CA 1
ATOM 966 C C . LEU A 1 119 ? -18.380 23.163 35.134 1.00 79.19 119 LEU A C 1
ATOM 968 O O . LEU A 1 119 ? -19.407 23.706 35.543 1.00 79.19 119 LEU A O 1
ATOM 972 N N . PHE A 1 120 ? -17.174 23.487 35.611 1.00 80.69 120 PHE A N 1
ATOM 973 C CA . PHE A 1 120 ? -16.987 24.552 36.598 1.00 80.69 120 PHE A CA 1
ATOM 974 C C . PHE A 1 120 ? -17.376 25.921 36.045 1.00 80.69 120 PHE A C 1
ATOM 976 O O . PHE A 1 120 ? -18.007 26.697 36.758 1.00 80.69 120 PHE A O 1
ATOM 983 N N . HIS A 1 121 ? -17.046 26.209 34.786 1.00 79.62 121 HIS A N 1
ATOM 984 C CA . HIS A 1 121 ? -17.402 27.470 34.148 1.00 79.62 121 HIS A CA 1
ATOM 985 C C . HIS A 1 121 ? -18.920 27.619 33.987 1.00 79.62 121 HIS A C 1
ATOM 987 O O . HIS A 1 121 ? -19.466 28.641 34.390 1.00 79.62 121 HIS A O 1
ATOM 993 N N . MET A 1 122 ? -19.618 26.579 33.512 1.00 78.81 122 MET A N 1
ATOM 994 C CA . MET A 1 122 ? -21.088 26.581 33.447 1.00 78.81 122 MET A CA 1
ATOM 995 C C . MET A 1 122 ? -21.725 26.820 34.820 1.00 78.81 122 MET A C 1
ATOM 997 O O . MET A 1 122 ? -22.631 27.637 34.947 1.00 78.81 122 MET A O 1
ATOM 1001 N N . LYS A 1 123 ? -21.220 26.151 35.861 1.00 76.38 123 LYS A N 1
ATOM 1002 C CA . LYS A 1 123 ? -21.759 26.275 37.220 1.00 76.38 123 LYS A CA 1
ATOM 1003 C C . LYS A 1 123 ? -21.457 27.634 37.864 1.00 76.38 123 LYS A C 1
ATOM 1005 O O . LYS A 1 123 ? -22.231 28.112 38.687 1.00 76.38 123 LYS A O 1
ATOM 1010 N N . LEU A 1 124 ? -20.337 28.257 37.495 1.00 74.88 124 LEU A N 1
ATOM 1011 C CA . LEU A 1 124 ? -19.991 29.617 37.908 1.00 74.88 124 LEU A CA 1
ATOM 1012 C C . LEU A 1 124 ? -20.914 30.648 37.246 1.00 74.88 124 LEU A C 1
ATOM 1014 O O . LEU A 1 124 ? -21.392 31.543 37.933 1.00 74.88 124 LEU A O 1
ATOM 1018 N N . 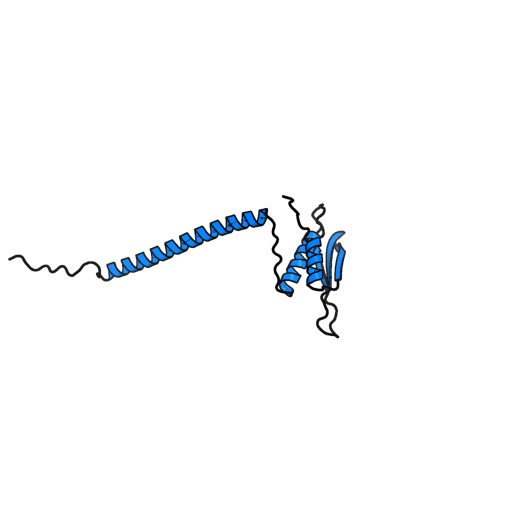GLU A 1 125 ? -21.184 30.510 35.947 1.00 75.12 125 GLU A N 1
ATOM 1019 C CA . GLU A 1 125 ? -22.127 31.373 35.221 1.00 75.12 125 GLU A CA 1
ATOM 1020 C C . GLU A 1 125 ? -23.551 31.256 35.781 1.00 75.12 125 GLU A C 1
ATOM 1022 O O . GLU A 1 125 ? -24.221 32.268 35.964 1.00 75.12 125 GLU A O 1
ATOM 1027 N N . GLU A 1 126 ? -23.989 30.048 36.143 1.00 71.62 126 GLU A N 1
ATOM 1028 C CA . GLU A 1 126 ? -25.282 29.815 36.801 1.00 71.62 126 GLU A CA 1
ATOM 1029 C C . GLU A 1 126 ? -25.357 30.517 38.172 1.00 71.62 126 GLU A C 1
ATOM 1031 O O . GLU A 1 126 ? -26.290 31.273 38.439 1.00 71.62 126 GLU A O 1
ATOM 1036 N N . LEU A 1 127 ? -24.317 30.387 39.006 1.00 61.44 127 LEU A N 1
ATOM 1037 C CA . LEU A 1 127 ? -24.235 31.084 40.297 1.00 61.44 127 LEU A CA 1
ATOM 1038 C C . LEU A 1 127 ? -24.153 32.612 40.151 1.00 61.44 127 LEU A C 1
ATOM 1040 O O . LEU A 1 127 ? -24.743 33.342 40.948 1.00 61.44 127 LEU A O 1
ATOM 1044 N N . LEU A 1 128 ? -23.429 33.117 39.150 1.00 67.00 128 LEU A N 1
ATOM 1045 C CA . LEU A 1 128 ? -23.351 34.550 38.859 1.00 67.00 128 LEU A CA 1
ATOM 1046 C C . LEU A 1 128 ? -24.689 35.088 38.344 1.00 67.00 128 LEU A C 1
ATOM 1048 O O . LEU A 1 128 ? -25.084 36.196 38.716 1.00 67.00 128 LEU A O 1
ATOM 1052 N N . HIS A 1 129 ? -25.405 34.309 37.535 1.00 70.06 129 HIS A N 1
ATOM 1053 C CA . HIS A 1 129 ? -26.751 34.631 37.084 1.00 70.06 129 HIS A CA 1
ATOM 1054 C C . HIS A 1 129 ? -27.728 34.706 38.268 1.00 70.06 129 HIS A C 1
ATOM 1056 O O . HIS A 1 129 ? -28.465 35.689 38.379 1.00 70.06 129 HIS A O 1
ATOM 1062 N N . ASP A 1 130 ? -27.683 33.748 39.193 1.00 65.00 130 ASP A N 1
ATOM 1063 C CA . ASP A 1 130 ? -28.536 33.724 40.390 1.00 65.00 130 ASP A CA 1
ATOM 1064 C C . ASP A 1 130 ? -28.223 34.860 41.375 1.00 65.00 130 ASP A C 1
ATOM 1066 O O . ASP A 1 130 ? -29.135 35.474 41.941 1.00 65.00 130 ASP A O 1
ATOM 1070 N N . LEU A 1 131 ? -26.941 35.203 41.536 1.00 61.31 131 LEU A N 1
ATOM 1071 C CA . LEU A 1 131 ? -26.510 36.361 42.323 1.00 61.31 131 LEU A CA 1
ATOM 1072 C C . LEU A 1 131 ? -26.966 37.682 41.690 1.00 61.31 131 LEU A C 1
ATOM 1074 O O . LEU A 1 131 ? -27.393 38.590 42.404 1.00 61.31 131 LEU A O 1
ATOM 1078 N N . ARG A 1 132 ? -26.923 37.795 40.356 1.00 63.41 132 ARG A N 1
ATOM 1079 C CA . ARG A 1 132 ? -27.337 39.005 39.626 1.00 63.41 132 ARG A CA 1
ATOM 1080 C C . ARG A 1 132 ? -28.851 39.229 39.652 1.00 63.41 132 ARG A C 1
ATOM 1082 O O . ARG A 1 132 ? -29.283 40.379 39.624 1.00 63.41 132 ARG A O 1
ATOM 1089 N N . HIS A 1 133 ? -29.639 38.159 39.735 1.00 64.94 133 HIS A N 1
ATOM 1090 C CA . HIS A 1 133 ? -31.103 38.219 39.826 1.00 64.94 133 HIS A CA 1
ATOM 1091 C C . HIS A 1 133 ? -31.628 38.157 41.271 1.00 64.94 133 HIS A C 1
ATOM 1093 O O . HIS A 1 133 ? -32.837 38.107 41.480 1.00 64.94 133 HIS A O 1
ATOM 1099 N N . GLY A 1 134 ? -30.739 38.202 42.272 1.00 56.03 134 GLY A N 1
ATOM 1100 C CA . GLY A 1 134 ? -31.117 38.332 43.681 1.00 56.03 134 GLY A CA 1
ATOM 1101 C C . GLY A 1 134 ? -31.849 37.120 44.264 1.00 56.03 134 GLY A C 1
ATOM 1102 O O . GLY A 1 134 ? -32.505 37.254 45.291 1.00 56.03 134 GLY A O 1
ATOM 1103 N N . ALA A 1 135 ? -31.739 35.937 43.653 1.00 57.62 135 ALA A N 1
ATOM 1104 C CA . ALA A 1 135 ? -32.494 34.754 44.073 1.00 57.62 135 ALA A CA 1
ATOM 1105 C C . ALA A 1 135 ? -31.988 34.120 45.389 1.00 57.62 135 ALA A C 1
ATOM 1107 O O . ALA A 1 135 ? -32.677 33.287 45.973 1.00 57.62 135 ALA A O 1
ATOM 1108 N N . ILE A 1 136 ? -30.798 34.507 45.870 1.00 53.53 136 ILE A N 1
ATOM 1109 C CA . ILE A 1 136 ? -30.142 33.881 47.037 1.00 53.53 136 ILE A CA 1
ATOM 1110 C C . ILE A 1 136 ? -30.403 34.642 48.352 1.00 53.53 136 ILE A C 1
ATOM 1112 O O . ILE A 1 136 ? -30.365 34.041 49.425 1.00 53.53 136 ILE A O 1
ATOM 1116 N N . PHE A 1 137 ? -30.738 35.934 48.306 1.00 49.78 137 PHE A N 1
ATOM 1117 C CA . PHE A 1 137 ? -31.122 36.692 49.501 1.00 49.78 137 PHE A CA 1
ATOM 1118 C C . PHE A 1 137 ? -32.633 36.925 49.484 1.00 49.78 137 PHE A C 1
ATOM 1120 O O . PHE A 1 137 ? -33.135 37.776 48.755 1.00 49.78 137 PHE A O 1
ATOM 1127 N N . GLY A 1 138 ? -33.363 36.140 50.285 1.00 51.09 138 GLY A N 1
ATOM 1128 C CA . GLY A 1 138 ? -34.788 36.362 50.537 1.00 51.09 138 GLY A CA 1
ATOM 1129 C C . GLY A 1 138 ? -35.063 37.794 51.025 1.00 51.09 138 GLY A C 1
ATOM 1130 O O . GLY A 1 138 ? -34.153 38.450 51.537 1.00 51.09 138 GLY A O 1
ATOM 1131 N N . PRO A 1 139 ? -36.297 38.305 50.864 1.00 43.09 139 PRO A N 1
ATOM 1132 C CA . PRO A 1 139 ? -36.608 39.699 51.152 1.00 43.09 139 PRO A CA 1
ATOM 1133 C C . PRO A 1 139 ? -36.288 40.023 52.615 1.00 43.09 139 PRO A C 1
ATOM 1135 O O . PRO A 1 139 ? -36.907 39.483 53.530 1.00 43.09 139 PRO A O 1
ATOM 1138 N N . CYS A 1 140 ? -35.327 40.921 52.838 1.00 47.12 140 CYS A N 1
ATOM 1139 C CA . CYS A 1 140 ? -35.114 41.543 54.138 1.00 47.12 140 CYS A CA 1
ATOM 1140 C C . CYS A 1 140 ? -36.325 42.435 54.436 1.00 47.12 140 CYS A C 1
ATOM 1142 O O . CYS A 1 140 ? -36.362 43.596 54.031 1.00 47.12 140 CYS A O 1
ATOM 1144 N N . THR A 1 141 ? -37.334 41.899 55.120 1.00 46.34 141 THR A N 1
ATOM 1145 C CA . THR A 1 141 ? -38.404 42.706 55.709 1.00 46.34 141 THR A CA 1
ATOM 1146 C C . THR A 1 141 ? -37.819 43.491 56.877 1.00 46.34 141 THR A C 1
ATOM 1148 O O . THR A 1 141 ? -37.681 42.974 57.985 1.00 46.34 141 THR A O 1
ATOM 1151 N N . ALA A 1 142 ? -37.430 44.733 56.612 1.00 48.56 142 ALA A N 1
ATOM 1152 C CA . ALA A 1 142 ? -37.150 45.717 57.642 1.00 48.56 142 ALA A CA 1
ATOM 1153 C C . ALA A 1 142 ? -38.481 46.331 58.090 1.00 48.56 142 ALA A C 1
ATOM 1155 O O . ALA A 1 142 ? -38.856 47.372 57.580 1.00 48.56 142 ALA A O 1
ATOM 1156 N N . ASP A 1 143 ? -39.191 45.662 58.999 1.00 46.09 143 ASP A N 1
ATOM 1157 C CA . ASP A 1 143 ? -40.291 46.251 59.772 1.00 46.09 143 ASP A CA 1
ATOM 1158 C C . ASP A 1 143 ? -40.454 45.460 61.076 1.00 46.09 143 ASP A C 1
ATOM 1160 O O . ASP A 1 143 ? -41.033 44.375 61.080 1.00 46.09 143 ASP A O 1
ATOM 1164 N N . ASN A 1 144 ? -39.859 45.970 62.162 1.00 42.16 144 ASN A N 1
ATOM 1165 C CA . ASN A 1 144 ? -40.366 45.902 63.544 1.00 42.16 144 ASN A CA 1
ATOM 1166 C C . ASN A 1 144 ? -39.305 46.413 64.531 1.00 42.16 144 ASN A C 1
ATOM 1168 O O . ASN A 1 144 ? -38.538 45.633 65.086 1.00 42.16 144 ASN A O 1
ATOM 1172 N N . PHE A 1 145 ? -39.313 47.720 64.786 1.00 37.00 145 PHE A N 1
ATOM 1173 C CA . PHE A 1 145 ? -38.966 48.285 66.091 1.00 37.00 145 PHE A CA 1
ATOM 1174 C C . PHE A 1 145 ? -39.852 49.521 66.311 1.00 37.00 145 PHE A C 1
ATOM 1176 O O . PHE A 1 145 ? -39.583 50.593 65.770 1.00 37.00 145 PHE A O 1
ATOM 1183 N N . CYS A 1 146 ? -40.940 49.326 67.061 1.00 40.00 146 CYS A N 1
ATOM 1184 C CA . CYS A 1 146 ? -41.463 50.349 67.964 1.00 40.00 146 CYS A CA 1
ATOM 1185 C C . CYS A 1 146 ? -40.717 50.234 69.294 1.00 40.00 146 CYS A C 1
ATOM 1187 O O . CYS A 1 146 ? -40.392 49.084 69.673 1.00 40.00 146 CYS A O 1
#

Sequence (146 aa):
MFILRLSYLSTLYAVAYRCHIPLVSIVDEFDHDGTLLHGIEIELPLLFHNDMPRRFFFWSSGQSMSAYEYEDAALQAIAFLQSLYGFTIADYNYQTMAQYHILLQQLFSLANQGAQLALFHMKLEELLHDLRHGAIFGPCTADNFC

Foldseek 3Di:
DDQPPDQLVNVLVVLCVVQVFPDWDWDWDQDPVRFIKTKIKTWHDDPDPPDDIDIDIFIARPPDPDPNRYRNRSVVSVVVSCVVVVHDDPPPRVVVVVVVVVVVVVVVVVVVVVVVVVVVVVVVVVVVVCVVVVVPDDDPPPDDDD

Secondary structure (DSSP, 8-state):
-------HHHHHHHHHHHTT-SEEEEEEEE-TTSPEEEEEEEEEPPSSTTPPPEEEEEEEE----STTTTHHHHHHHHHHHHHHHT-------HHHHHHHHHHHHHHHHHHHHHHHHHHHHHHHHHHHHHHHTT-SS---------

pLDDT: mean 79.09, std 16.14, range [36.47, 96.88]